Protein AF-W1EZ83-F1 (afdb_monomer)

InterPro domains:
  IPR010306 Alpha-D-ribose 1-methylphosphonate 5-phosphate C-P-lyase [PF06007] (1-124)

Nearest PDB structures (foldseek):
  7z16-assembly1_D  TM=9.988E-01  e=1.519E-22  Escherichia coli
  7z19-assembly1_H  TM=1.002E+00  e=4.429E-22  Escherichia coli

pLDDT: mean 94.57, std 5.75, range [55.62, 98.75]

Radius of gyration: 17.52 Å; Cα contacts (8 Å, |Δi|>4): 191; chains: 1; bounding box: 47×36×51 Å

Solvent-accessible surface area (backbone atoms only — not comparable to full-atom values): 7854 Å² total; per-residue (Å²): 112,70,66,61,49,48,50,29,28,75,73,70,76,41,68,76,72,61,41,40,48,48,26,34,40,69,89,68,48,78,41,73,72,48,84,46,45,42,63,54,53,72,66,57,34,52,26,84,60,75,45,79,48,76,41,75,92,77,70,46,75,53,72,48,62,48,60,34,53,44,42,71,74,64,42,93,94,52,62,83,77,60,84,83,72,96,68,45,19,75,82,48,60,48,81,87,60,65,68,41,81,43,78,73,51,98,86,71,48,66,47,40,30,49,63,54,55,67,64,36,49,54,48,39,55,64,70,73,108

Secondary structure (DSSP, 8-state):
-HHHHHHHHHHHSS----BS--EEETTTEEE---S-BGGGGGGGTT-SS-EEEEETTTTEEEEE-TT--EEE--BTTB-------SSPPTTT--SSS-EEEEE--TTS-EEEEES-HHHHHHHHHHHT-

Sequence (129 aa):
MQVKLYEDIARFGHIATTYAYPVKVNGRYVMDPSPIPKFDNPKMDMMPALQLFGAGREKRIYAVPPFTRVESLDFDDHPFTVQQWDEPCAICGSTHSYLDEVVLDDAGNRMFVCSDTDYCRQQSEAKSQ

Foldseek 3Di:
DVVQQVVCCVVPVGRPDFFQQWKDKQVHDTDRPPRGGLLCQVCLAQAQDKAWDDDPVVGDIDTHHHGIGIGGDDDPVHDDDHDADPAAAPQLRHRSADWDWAQDDPVGDIGTHHPPVVVSVVSNVVVVD

Organism: NCBI:txid1432555

Mean predicted aligned error: 3.89 Å

Structure (mmCIF, N/CA/C/O backbone):
data_AF-W1EZ83-F1
#
_entry.id   AF-W1EZ83-F1
#
loop_
_atom_site.group_PDB
_atom_site.id
_atom_site.type_symbol
_atom_site.label_atom_id
_atom_site.label_alt_id
_atom_site.label_comp_id
_atom_site.label_asym_id
_atom_site.label_entity_id
_atom_site.label_seq_id
_atom_site.pdbx_PDB_ins_code
_atom_site.Cartn_x
_atom_site.Cartn_y
_atom_site.Cartn_z
_atom_site.occupancy
_atom_site.B_iso_or_equiv
_atom_site.auth_seq_id
_atom_site.auth_comp_id
_atom_site.auth_asym_id
_atom_site.auth_atom_id
_atom_site.pdbx_PDB_model_num
ATOM 1 N N . MET A 1 1 ? -0.241 3.618 -19.740 1.00 80.38 1 MET A N 1
ATOM 2 C CA . MET A 1 1 ? 0.308 3.094 -18.473 1.00 80.38 1 MET A CA 1
ATOM 3 C C . MET A 1 1 ? 0.834 1.671 -18.630 1.00 80.38 1 MET A C 1
ATOM 5 O O . MET A 1 1 ? 1.988 1.469 -18.294 1.00 80.38 1 MET A O 1
ATOM 9 N N . GLN A 1 2 ? 0.082 0.737 -19.236 1.00 79.94 2 GLN A N 1
ATOM 10 C CA . GLN A 1 2 ? 0.561 -0.642 -19.464 1.00 79.94 2 GLN A CA 1
ATOM 11 C C . GLN A 1 2 ? 1.932 -0.730 -20.163 1.00 79.94 2 GLN A C 1
ATOM 13 O O . GLN A 1 2 ? 2.792 -1.461 -19.697 1.00 79.94 2 GLN A O 1
ATOM 18 N N . VAL A 1 3 ? 2.186 0.063 -21.213 1.00 88.88 3 VAL A N 1
ATOM 19 C CA . VAL A 1 3 ? 3.485 0.046 -21.924 1.00 88.88 3 VAL A CA 1
ATOM 20 C C . VAL A 1 3 ? 4.665 0.311 -20.981 1.00 88.88 3 VAL A C 1
ATOM 22 O O . VAL A 1 3 ? 5.606 -0.469 -20.977 1.00 88.88 3 VAL A O 1
ATOM 25 N N . LYS A 1 4 ? 4.574 1.328 -20.111 1.00 87.75 4 LYS A N 1
ATOM 26 C CA . LYS A 1 4 ? 5.638 1.659 -19.148 1.00 87.75 4 LYS A CA 1
ATOM 27 C C . LYS A 1 4 ? 5.905 0.511 -18.176 1.00 87.75 4 LYS A C 1
ATOM 29 O O . LYS A 1 4 ? 7.055 0.200 -17.894 1.00 87.75 4 LYS A O 1
ATOM 34 N N . LEU A 1 5 ? 4.847 -0.113 -17.650 1.00 85.31 5 LEU A N 1
ATOM 35 C CA . LEU A 1 5 ? 4.996 -1.250 -16.736 1.00 85.31 5 LEU A CA 1
ATOM 36 C C . LEU A 1 5 ? 5.696 -2.425 -17.435 1.00 85.31 5 LEU A C 1
ATOM 38 O O . LEU A 1 5 ? 6.546 -3.076 -16.837 1.00 85.31 5 LEU A O 1
ATOM 42 N N . TYR A 1 6 ? 5.388 -2.652 -18.713 1.00 85.69 6 TYR A N 1
ATOM 43 C CA . TYR A 1 6 ? 6.027 -3.696 -19.511 1.00 85.69 6 TYR A CA 1
ATOM 44 C C . TYR A 1 6 ? 7.483 -3.366 -19.876 1.00 85.69 6 TYR A C 1
ATOM 46 O O . TYR A 1 6 ? 8.324 -4.258 -19.908 1.00 85.69 6 TYR A O 1
ATOM 54 N N . GLU A 1 7 ? 7.810 -2.093 -20.113 1.00 89.88 7 GLU A N 1
ATOM 55 C CA . GLU A 1 7 ? 9.190 -1.638 -20.336 1.00 89.88 7 GLU A CA 1
ATOM 56 C C . GLU A 1 7 ? 10.079 -1.883 -19.109 1.00 89.88 7 GLU A C 1
ATOM 58 O O . GLU A 1 7 ? 11.217 -2.329 -19.261 1.00 89.88 7 GLU A O 1
ATOM 63 N N . ASP A 1 8 ? 9.560 -1.651 -17.897 1.00 89.25 8 ASP A N 1
ATOM 64 C CA . ASP A 1 8 ? 10.277 -1.984 -16.661 1.00 89.25 8 ASP A CA 1
ATOM 65 C C . ASP A 1 8 ? 10.555 -3.490 -16.575 1.00 89.25 8 ASP A C 1
ATOM 67 O O . ASP A 1 8 ? 11.690 -3.896 -16.323 1.00 89.25 8 ASP A O 1
ATOM 71 N N . ILE A 1 9 ? 9.537 -4.317 -16.843 1.00 88.31 9 ILE A N 1
ATOM 72 C CA . ILE A 1 9 ? 9.658 -5.780 -16.841 1.00 88.31 9 ILE A CA 1
ATOM 73 C C . ILE A 1 9 ? 10.715 -6.230 -17.853 1.00 88.31 9 ILE A C 1
ATOM 75 O O . ILE A 1 9 ? 11.613 -6.993 -17.506 1.00 88.31 9 ILE A O 1
ATOM 79 N N . ALA A 1 10 ? 10.662 -5.726 -19.087 1.00 89.19 10 ALA A N 1
ATOM 80 C CA . ALA A 1 10 ? 11.612 -6.095 -20.132 1.00 89.19 10 ALA A CA 1
ATOM 81 C C . ALA A 1 10 ? 13.058 -5.699 -19.785 1.00 89.19 10 ALA A C 1
ATOM 83 O O . ALA A 1 10 ? 14.000 -6.382 -20.185 1.00 89.19 10 ALA A O 1
ATOM 84 N N . ARG A 1 11 ? 13.246 -4.597 -19.047 1.00 91.69 11 ARG A N 1
ATOM 85 C CA . ARG A 1 11 ? 14.571 -4.072 -18.702 1.00 91.69 11 ARG A CA 1
ATOM 86 C C . ARG A 1 11 ? 15.155 -4.662 -17.418 1.00 91.69 11 ARG A C 1
ATOM 88 O O . ARG A 1 11 ? 16.365 -4.858 -17.352 1.00 91.69 11 ARG A O 1
ATOM 95 N N . PHE A 1 12 ? 14.328 -4.894 -16.401 1.00 91.31 12 PHE A N 1
ATOM 96 C CA . PHE A 1 12 ? 14.765 -5.236 -15.041 1.00 91.31 12 PHE A CA 1
ATOM 97 C C . PHE A 1 12 ? 14.217 -6.579 -14.534 1.00 91.31 12 PHE A C 1
ATOM 99 O O . PHE A 1 12 ? 14.578 -7.013 -13.440 1.00 91.31 12 PHE A O 1
ATOM 106 N N . GLY A 1 13 ? 13.335 -7.236 -15.291 1.00 86.19 13 GLY A N 1
ATOM 107 C CA . GLY A 1 13 ? 12.652 -8.470 -14.890 1.00 86.19 13 GLY A CA 1
ATOM 108 C C . GLY A 1 13 ? 11.527 -8.265 -13.869 1.00 86.19 13 GLY A C 1
ATOM 109 O O . GLY A 1 13 ? 10.926 -9.234 -13.422 1.00 86.19 13 GLY A O 1
ATOM 110 N N . HIS A 1 14 ? 11.241 -7.022 -13.476 1.00 84.81 14 HIS A N 1
ATOM 111 C CA . HIS A 1 14 ? 10.186 -6.665 -12.529 1.00 84.81 14 HIS A CA 1
ATOM 112 C C . HIS A 1 14 ? 9.711 -5.227 -12.766 1.00 84.81 14 HIS A C 1
ATOM 114 O O . HIS A 1 14 ? 10.410 -4.417 -13.372 1.00 84.81 14 HIS A O 1
ATOM 120 N N . ILE A 1 15 ? 8.521 -4.893 -12.263 1.00 86.06 15 ILE A N 1
ATOM 121 C CA . ILE A 1 15 ? 7.988 -3.528 -12.319 1.00 86.06 15 ILE A CA 1
ATOM 122 C C . ILE A 1 15 ? 8.764 -2.642 -11.334 1.00 86.06 15 ILE A C 1
ATOM 124 O O . ILE A 1 15 ? 8.792 -2.921 -10.135 1.00 86.06 15 ILE A O 1
ATOM 128 N N . ALA A 1 16 ? 9.358 -1.553 -11.829 1.00 84.56 16 ALA A N 1
ATOM 129 C CA . ALA A 1 16 ? 10.242 -0.683 -11.049 1.00 84.56 16 ALA A CA 1
ATOM 130 C C . ALA A 1 16 ? 9.490 0.389 -10.236 1.00 84.56 16 ALA A C 1
ATOM 132 O O . ALA A 1 16 ? 10.081 1.074 -9.403 1.00 84.56 16 ALA A O 1
ATOM 133 N N . THR A 1 17 ? 8.187 0.567 -10.466 1.00 86.56 17 THR A N 1
ATOM 134 C CA . THR A 1 17 ? 7.347 1.480 -9.676 1.00 86.56 17 THR A CA 1
ATOM 135 C C . THR A 1 17 ? 7.134 0.912 -8.263 1.00 86.56 17 THR A C 1
ATOM 137 O O . THR A 1 17 ? 6.451 -0.097 -8.097 1.00 86.56 17 THR A O 1
ATOM 140 N N . THR A 1 18 ? 7.703 1.548 -7.234 1.00 88.62 18 THR A N 1
ATOM 141 C CA . THR A 1 18 ? 7.668 1.059 -5.836 1.00 88.62 18 THR A CA 1
ATOM 142 C C . THR A 1 18 ? 6.687 1.810 -4.922 1.00 88.62 18 THR A C 1
ATOM 144 O O . THR A 1 18 ? 6.228 1.248 -3.924 1.00 88.62 18 THR A O 1
ATOM 147 N N . TYR A 1 19 ? 6.322 3.041 -5.280 1.00 91.56 19 TYR A N 1
ATOM 148 C CA . TYR A 1 19 ? 5.343 3.914 -4.619 1.00 91.56 19 TYR A CA 1
ATOM 149 C C . TYR A 1 19 ? 4.544 4.686 -5.681 1.00 91.56 19 TYR A C 1
ATOM 151 O O . TYR A 1 19 ? 4.919 4.654 -6.856 1.00 91.56 19 TYR A O 1
ATOM 159 N N . ALA A 1 20 ? 3.444 5.347 -5.295 1.00 93.75 20 ALA A N 1
ATOM 160 C CA . ALA A 1 20 ? 2.513 5.994 -6.236 1.00 93.75 20 ALA A CA 1
ATOM 161 C C . ALA A 1 20 ? 2.090 5.050 -7.379 1.00 93.75 20 ALA A C 1
ATOM 163 O O . ALA A 1 20 ? 2.032 5.410 -8.557 1.00 93.75 20 ALA A O 1
ATOM 164 N N . TYR A 1 21 ? 1.851 3.785 -7.025 1.00 96.38 21 TYR A N 1
ATOM 165 C CA . TYR A 1 21 ? 1.602 2.732 -7.996 1.00 96.38 21 TYR A CA 1
ATOM 166 C C . TYR A 1 21 ? 0.183 2.871 -8.568 1.00 96.38 21 TYR A C 1
ATOM 168 O O . TYR A 1 21 ? -0.773 2.841 -7.794 1.00 96.38 21 TYR A O 1
ATOM 176 N N . PRO A 1 22 ? 0.003 2.998 -9.895 1.00 96.69 22 PRO A N 1
ATOM 177 C CA . PRO A 1 22 ? -1.283 3.356 -10.484 1.00 96.69 22 PRO A CA 1
ATOM 178 C C . PRO A 1 22 ? -2.367 2.309 -10.205 1.00 96.69 22 PRO A C 1
ATOM 180 O O . PRO A 1 22 ? -2.145 1.105 -10.359 1.00 96.69 22 PRO A O 1
ATOM 183 N N . VAL A 1 23 ? -3.567 2.788 -9.872 1.00 97.88 23 VAL A N 1
ATOM 184 C CA . VAL A 1 23 ? -4.748 1.957 -9.598 1.00 97.88 23 VAL A CA 1
ATOM 185 C C . VAL A 1 23 ? -5.894 2.282 -10.552 1.00 97.88 23 VAL A C 1
ATOM 187 O O . VAL A 1 23 ? -6.043 3.416 -11.001 1.00 97.88 23 VAL A O 1
ATOM 190 N N . LYS A 1 24 ? -6.734 1.298 -10.859 1.00 98.38 24 LYS A N 1
ATOM 191 C CA . LYS A 1 24 ? -7.997 1.443 -11.582 1.00 98.38 24 LYS A CA 1
ATOM 192 C C . LYS A 1 24 ? -9.134 1.490 -10.564 1.00 98.38 24 LYS A C 1
ATOM 194 O O . LYS A 1 24 ? -9.373 0.525 -9.843 1.00 98.38 24 LYS A O 1
ATOM 199 N N . VAL A 1 25 ? -9.842 2.613 -10.521 1.00 98.44 25 VAL A N 1
ATOM 200 C CA . VAL A 1 25 ? -10.936 2.873 -9.579 1.00 98.44 25 VAL A CA 1
ATOM 201 C C . VAL A 1 25 ? -12.277 2.679 -10.270 1.00 98.44 25 VAL A C 1
ATOM 203 O O . VAL A 1 25 ? -12.510 3.205 -11.367 1.00 98.44 25 VAL A O 1
ATOM 206 N N . ASN A 1 26 ? -13.162 1.927 -9.615 1.00 98.31 26 ASN A N 1
ATOM 207 C CA . ASN A 1 26 ? -14.522 1.631 -10.065 1.00 98.31 26 ASN A CA 1
ATOM 208 C C . ASN A 1 26 ? -14.582 1.124 -11.521 1.00 98.31 26 ASN A C 1
ATOM 210 O O . ASN A 1 26 ? -15.426 1.544 -12.311 1.00 98.31 26 ASN A O 1
ATOM 214 N N . GLY A 1 27 ? -13.601 0.304 -11.917 1.00 97.25 27 GLY A N 1
ATOM 215 C CA . GLY A 1 27 ? -13.513 -0.262 -13.266 1.00 97.25 27 GLY A CA 1
ATOM 216 C C . GLY A 1 27 ? -13.293 0.753 -14.396 1.00 97.25 27 GLY A C 1
ATOM 217 O O . GLY A 1 27 ? -13.409 0.376 -15.560 1.00 97.25 27 GLY A O 1
ATOM 218 N N . ARG A 1 28 ? -12.985 2.027 -14.095 1.00 96.88 28 ARG A N 1
ATOM 219 C CA . ARG A 1 28 ? -12.958 3.096 -15.107 1.00 96.88 28 ARG A CA 1
ATOM 220 C C . ARG A 1 28 ? -11.706 3.964 -15.046 1.00 96.88 28 ARG A C 1
ATOM 222 O O . ARG A 1 28 ? -10.919 3.958 -15.989 1.00 96.88 28 ARG A O 1
ATOM 229 N N . TYR A 1 29 ? -11.557 4.800 -14.022 1.00 97.75 29 TYR A N 1
ATOM 230 C CA . TYR A 1 29 ? -10.482 5.796 -13.996 1.00 97.75 29 TYR A CA 1
ATOM 231 C C . TYR A 1 29 ? -9.178 5.163 -13.524 1.00 97.75 29 TYR A C 1
ATOM 233 O O . TYR A 1 29 ? -9.165 4.490 -12.500 1.00 97.75 29 TYR A O 1
ATOM 241 N N . VAL A 1 30 ? -8.082 5.425 -14.238 1.00 97.25 30 VAL A N 1
ATOM 242 C CA . VAL A 1 30 ? -6.741 5.220 -13.680 1.00 97.25 30 VAL A CA 1
ATOM 243 C C . VAL A 1 30 ? -6.424 6.416 -12.786 1.00 97.25 30 VAL A C 1
ATOM 245 O O . VAL A 1 30 ? -6.608 7.561 -13.202 1.00 97.25 30 VAL A O 1
ATOM 248 N N . MET A 1 31 ? -5.983 6.141 -11.566 1.00 97.94 31 MET A N 1
ATOM 249 C CA . MET A 1 31 ? -5.748 7.109 -10.504 1.00 97.94 31 MET A CA 1
ATOM 250 C C . MET A 1 31 ? -4.343 6.917 -9.924 1.00 97.94 31 MET A C 1
ATOM 25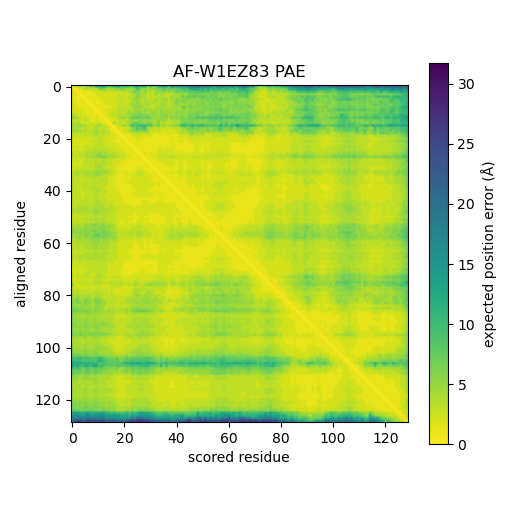2 O O . MET A 1 31 ? -3.854 5.793 -9.808 1.00 97.94 31 MET A O 1
ATOM 256 N N . ASP A 1 32 ? -3.714 8.029 -9.558 1.00 97.38 32 ASP A N 1
ATOM 257 C CA . ASP A 1 32 ? -2.522 8.061 -8.712 1.00 97.38 32 ASP A CA 1
ATOM 258 C C . ASP A 1 32 ? -2.982 7.989 -7.241 1.00 97.38 32 ASP A C 1
ATOM 260 O O . ASP A 1 32 ? -3.764 8.850 -6.829 1.00 97.38 32 ASP A O 1
ATOM 264 N N . PRO A 1 33 ? -2.586 6.972 -6.453 1.00 97.19 33 PRO A N 1
ATOM 265 C CA . PRO A 1 33 ? -3.036 6.816 -5.070 1.00 97.19 33 PRO A CA 1
ATOM 266 C C . PRO A 1 33 ? -2.239 7.676 -4.074 1.00 97.19 33 PRO A C 1
ATOM 268 O O . PRO A 1 33 ? -2.238 7.376 -2.881 1.00 97.19 33 PRO A O 1
ATOM 271 N N . SER A 1 34 ? -1.576 8.744 -4.536 1.00 95.81 34 SER A N 1
ATOM 272 C CA . SER A 1 34 ? -0.568 9.523 -3.808 1.00 95.81 34 SER A CA 1
ATOM 273 C C . SER A 1 34 ? 0.733 8.734 -3.560 1.00 95.81 34 SER A C 1
ATOM 275 O O . SER A 1 34 ? 0.808 7.553 -3.902 1.00 95.81 34 SER A O 1
ATOM 277 N N . PRO A 1 35 ? 1.786 9.347 -2.980 1.00 96.75 35 PRO A N 1
ATOM 278 C CA . PRO A 1 35 ? 3.085 8.705 -2.749 1.00 96.75 35 PRO A CA 1
ATOM 279 C C . PRO A 1 35 ? 3.100 7.581 -1.698 1.00 96.75 35 PRO A C 1
ATOM 281 O O . PRO A 1 35 ? 4.132 7.361 -1.067 1.00 96.75 35 PRO A O 1
ATOM 284 N N . ILE A 1 36 ? 1.991 6.868 -1.494 1.00 96.75 36 ILE A N 1
ATOM 285 C CA . ILE A 1 36 ? 1.971 5.672 -0.655 1.00 96.75 36 ILE A CA 1
ATOM 286 C C . ILE A 1 36 ? 2.819 4.564 -1.299 1.00 96.75 36 ILE A C 1
ATOM 288 O O . ILE A 1 36 ? 2.881 4.464 -2.536 1.00 96.75 36 ILE A O 1
ATOM 292 N N . PRO A 1 37 ? 3.488 3.718 -0.497 1.00 96.25 37 PRO A N 1
ATOM 293 C CA . PRO A 1 37 ? 4.144 2.533 -1.022 1.00 96.25 37 PRO A CA 1
ATOM 294 C C . PRO A 1 37 ? 3.107 1.593 -1.637 1.00 96.25 37 PRO A C 1
ATOM 296 O O . PRO A 1 37 ? 1.977 1.498 -1.161 1.00 96.25 37 PRO A O 1
ATOM 299 N N . LYS A 1 38 ? 3.503 0.816 -2.651 1.00 95.12 38 LYS A N 1
ATOM 300 C CA . LYS A 1 38 ? 2.609 -0.195 -3.245 1.00 95.12 38 LYS A CA 1
ATOM 301 C C . LYS A 1 38 ? 2.083 -1.204 -2.203 1.00 95.12 38 LYS A C 1
ATOM 303 O O . LYS A 1 38 ? 0.998 -1.744 -2.374 1.00 95.12 38 LYS A O 1
ATOM 308 N N . PHE A 1 39 ? 2.801 -1.406 -1.095 1.00 96.44 39 PHE A N 1
ATOM 309 C CA . PHE A 1 39 ? 2.330 -2.144 0.082 1.00 96.44 39 PHE A CA 1
ATOM 310 C C . PHE A 1 39 ? 0.943 -1.706 0.583 1.00 96.44 39 PHE A C 1
ATOM 312 O O . PHE A 1 39 ? 0.169 -2.545 1.038 1.00 96.44 39 PHE A O 1
ATOM 319 N N . ASP A 1 40 ? 0.609 -0.419 0.478 1.00 97.62 40 ASP A N 1
ATOM 320 C CA . ASP A 1 40 ? -0.649 0.132 0.982 1.00 97.62 40 ASP A CA 1
ATOM 321 C C . ASP A 1 40 ? -1.797 0.085 -0.035 1.00 97.62 40 ASP A C 1
ATOM 323 O O . ASP A 1 40 ? -2.957 0.152 0.371 1.00 97.62 40 ASP A O 1
ATOM 327 N N . ASN A 1 41 ? -1.522 -0.102 -1.333 1.00 97.81 41 ASN A N 1
ATOM 328 C CA . ASN A 1 41 ? -2.563 -0.152 -2.370 1.00 97.81 41 ASN A CA 1
ATOM 329 C C . ASN A 1 41 ? -3.697 -1.153 -2.063 1.00 97.81 41 ASN A C 1
ATOM 331 O O . ASN A 1 41 ? -4.860 -0.774 -2.219 1.00 97.81 41 ASN A O 1
ATOM 335 N N . PRO A 1 42 ? -3.429 -2.397 -1.603 1.00 97.69 42 PRO A N 1
ATOM 336 C CA . PRO A 1 42 ? -4.493 -3.355 -1.299 1.00 97.69 42 PRO A CA 1
ATOM 337 C C . PRO A 1 42 ? -5.464 -2.876 -0.215 1.00 97.69 42 PRO A C 1
ATOM 339 O O . PRO A 1 42 ? -6.615 -3.297 -0.203 1.00 97.69 42 PRO A O 1
ATOM 342 N N . LYS A 1 43 ? -5.034 -1.971 0.676 1.00 97.75 43 LYS A N 1
ATOM 343 C CA . LYS A 1 43 ? -5.886 -1.426 1.743 1.00 97.75 43 LYS A CA 1
ATOM 344 C C . LYS A 1 43 ? -6.997 -0.529 1.189 1.00 97.75 43 LYS A C 1
ATOM 346 O O . LYS A 1 43 ? -7.988 -0.312 1.877 1.00 97.75 43 LYS A O 1
ATOM 351 N N . MET A 1 44 ? -6.833 0.004 -0.025 1.00 98.44 44 MET A N 1
ATOM 352 C CA . MET A 1 44 ? -7.791 0.917 -0.657 1.00 98.44 44 MET A CA 1
ATOM 353 C C . MET A 1 44 ? -9.026 0.203 -1.219 1.00 98.44 44 MET A C 1
ATOM 355 O O . MET A 1 44 ? -10.073 0.845 -1.342 1.00 98.44 44 MET A O 1
ATOM 359 N N . ASP A 1 45 ? -8.916 -1.082 -1.576 1.00 98.62 45 ASP A N 1
ATOM 360 C CA . ASP A 1 45 ? -10.011 -1.847 -2.180 1.00 98.62 45 ASP A CA 1
ATOM 361 C C . ASP A 1 45 ? -11.116 -2.117 -1.160 1.00 98.62 45 ASP A C 1
ATOM 363 O O . ASP A 1 45 ? -10.863 -2.608 -0.061 1.00 98.62 45 ASP A O 1
ATOM 367 N N . MET A 1 46 ? -12.357 -1.793 -1.526 1.00 98.44 46 MET A N 1
ATOM 368 C CA . MET A 1 46 ? -13.544 -2.042 -0.702 1.00 98.44 46 MET A CA 1
ATOM 369 C C . MET A 1 46 ? -13.456 -1.477 0.733 1.00 98.44 46 MET A C 1
ATOM 371 O O . MET A 1 46 ? -14.142 -1.953 1.639 1.00 98.44 46 MET A O 1
ATOM 375 N N . MET A 1 47 ? -12.647 -0.433 0.940 1.00 98.12 47 MET A N 1
ATOM 376 C CA . MET A 1 47 ? -12.441 0.187 2.249 1.00 98.12 47 MET A CA 1
ATOM 377 C C . MET A 1 47 ? -13.745 0.831 2.772 1.00 98.12 47 MET A C 1
ATOM 379 O O . MET A 1 47 ? -14.406 1.544 2.015 1.00 98.12 47 MET A O 1
ATOM 383 N N . PRO A 1 48 ? -14.116 0.664 4.059 1.00 98.50 48 PRO A N 1
ATOM 384 C CA . PRO A 1 48 ? -15.308 1.305 4.633 1.00 98.50 48 PRO A CA 1
ATOM 385 C C . PRO A 1 48 ? -15.200 2.829 4.802 1.00 98.50 48 PRO A C 1
ATOM 387 O O . PRO A 1 48 ? -16.214 3.521 4.877 1.00 98.50 48 PRO A O 1
ATOM 390 N N . ALA A 1 49 ? -13.981 3.360 4.914 1.00 98.44 49 ALA A N 1
ATOM 391 C CA . ALA A 1 49 ? -13.738 4.788 5.075 1.00 98.44 49 ALA A CA 1
ATOM 392 C C . ALA A 1 49 ? -13.735 5.523 3.723 1.00 98.44 49 ALA A C 1
ATOM 394 O O . ALA A 1 49 ? -13.368 4.969 2.687 1.00 98.44 49 ALA A O 1
ATOM 395 N N . LEU A 1 50 ? -14.121 6.802 3.746 1.00 98.56 50 LEU A N 1
ATOM 396 C CA . LEU A 1 50 ? -14.001 7.704 2.601 1.00 98.56 50 LEU A CA 1
ATOM 397 C C . LEU A 1 50 ? -12.542 8.145 2.433 1.00 98.56 50 LEU A C 1
ATOM 399 O O . LEU A 1 50 ? -11.949 8.667 3.375 1.00 98.56 50 LEU A O 1
ATOM 403 N N . GLN A 1 51 ? -11.998 8.014 1.222 1.00 98.69 51 GLN A N 1
ATOM 404 C CA . GLN A 1 51 ? -10.645 8.468 0.895 1.00 98.69 51 GLN A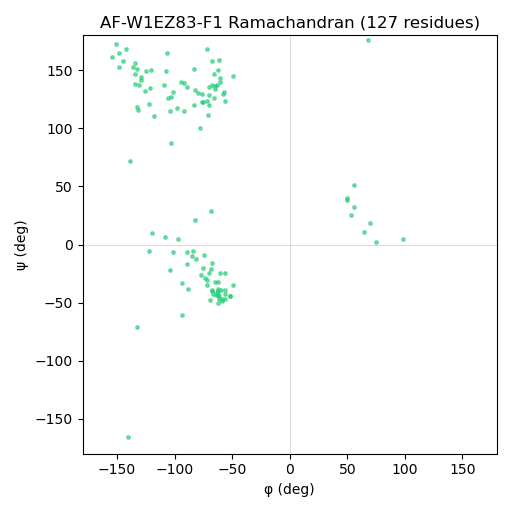 CA 1
ATOM 405 C C . GLN A 1 51 ? -10.715 9.742 0.044 1.00 98.69 51 GLN A C 1
ATOM 407 O O . GLN A 1 51 ? -11.380 9.771 -0.996 1.00 98.69 51 GLN A O 1
ATOM 412 N N . LEU A 1 52 ? -10.023 10.799 0.477 1.00 98.56 52 LEU A N 1
ATOM 413 C CA . LEU A 1 52 ? -9.960 12.095 -0.202 1.00 98.56 52 LEU A CA 1
ATOM 414 C C . LEU A 1 52 ? -8.510 12.433 -0.544 1.00 98.56 52 LEU A C 1
ATOM 416 O O . LEU A 1 52 ? -7.630 12.332 0.306 1.00 98.56 52 LEU A O 1
ATOM 420 N N . PHE A 1 53 ? -8.280 12.902 -1.765 1.00 98.38 53 PHE A N 1
ATOM 421 C CA . PHE A 1 53 ? -6.957 13.245 -2.267 1.00 98.38 53 PHE A CA 1
ATOM 422 C C . PHE A 1 53 ? -6.942 14.682 -2.783 1.00 98.38 53 PHE A C 1
ATOM 424 O O . PHE A 1 53 ? -7.813 15.093 -3.555 1.00 98.38 53 PHE A O 1
ATOM 431 N N . GLY A 1 54 ? -5.932 15.451 -2.374 1.00 97.88 54 GLY A N 1
ATOM 432 C CA . GLY A 1 54 ? -5.784 16.857 -2.737 1.00 97.88 54 GLY A CA 1
ATOM 433 C C . GLY A 1 54 ? -4.370 17.181 -3.199 1.00 97.88 54 GLY A C 1
ATOM 434 O O . GLY A 1 54 ? -3.422 17.105 -2.424 1.00 97.88 54 GLY A O 1
ATOM 435 N N . ALA A 1 55 ? -4.230 17.619 -4.449 1.00 96.75 55 ALA A N 1
ATOM 436 C CA . ALA A 1 55 ? -2.982 18.149 -4.987 1.00 96.75 55 ALA A CA 1
ATOM 437 C C . ALA A 1 55 ? -3.072 19.680 -5.046 1.00 96.75 55 ALA A C 1
ATOM 439 O O . ALA A 1 55 ? -3.483 20.255 -6.056 1.00 96.75 55 ALA A O 1
ATOM 440 N N . GLY A 1 56 ? -2.709 20.349 -3.946 1.00 97.25 56 GLY A N 1
ATOM 441 C CA . GLY A 1 56 ? -2.901 21.797 -3.780 1.00 97.25 56 GLY A CA 1
ATOM 442 C C . GLY A 1 56 ? -2.194 22.643 -4.845 1.00 97.25 56 GLY A C 1
ATOM 443 O O . GLY A 1 56 ? -2.817 23.509 -5.463 1.00 97.25 56 GLY A O 1
ATOM 444 N N . ARG A 1 57 ? -0.914 22.352 -5.122 1.00 97.00 57 ARG A N 1
ATOM 445 C CA . ARG A 1 57 ? -0.126 23.049 -6.157 1.00 97.00 57 ARG A CA 1
ATOM 446 C C . ARG A 1 57 ? -0.705 22.839 -7.560 1.00 97.00 57 ARG A C 1
ATOM 448 O O . ARG A 1 57 ? -0.814 23.796 -8.317 1.00 97.00 57 ARG A O 1
ATOM 455 N N . GLU A 1 58 ? -1.145 21.618 -7.860 1.00 96.88 58 GLU A N 1
ATOM 456 C CA . GLU A 1 58 ? -1.711 21.240 -9.165 1.00 96.88 58 GLU A CA 1
ATOM 457 C C . GLU A 1 58 ? -3.203 21.575 -9.307 1.00 96.88 58 GLU A C 1
ATOM 459 O O . GLU A 1 58 ? -3.777 21.426 -10.386 1.00 96.88 58 GLU A O 1
ATOM 464 N N . LYS A 1 59 ? -3.849 22.054 -8.234 1.00 96.56 59 LYS A N 1
ATOM 465 C CA . LYS A 1 59 ? -5.274 22.411 -8.182 1.00 96.56 59 LYS A CA 1
ATOM 466 C C . LYS A 1 59 ? -6.179 21.249 -8.601 1.00 96.56 59 LYS A C 1
ATOM 468 O O . LYS A 1 59 ? -7.020 21.401 -9.489 1.00 96.56 59 LYS A O 1
ATOM 473 N N . ARG A 1 60 ? -5.990 20.070 -8.001 1.00 97.75 60 ARG A N 1
ATOM 474 C CA . ARG A 1 60 ? -6.832 18.884 -8.245 1.00 97.75 60 ARG A CA 1
ATOM 475 C C . ARG A 1 60 ? -7.324 18.286 -6.935 1.00 97.75 60 ARG A C 1
ATOM 477 O O . ARG A 1 60 ? -6.577 18.235 -5.962 1.00 97.75 60 ARG A O 1
ATOM 484 N N . ILE A 1 61 ? -8.570 17.829 -6.947 1.00 98.19 61 ILE A N 1
ATOM 485 C CA . ILE A 1 61 ? -9.202 17.066 -5.869 1.00 98.19 61 ILE A CA 1
ATOM 486 C C . ILE A 1 61 ? -9.847 15.839 -6.509 1.00 98.19 61 ILE A C 1
ATOM 488 O O . ILE A 1 61 ? -10.454 15.951 -7.575 1.00 98.19 61 ILE A O 1
ATOM 492 N N . TYR A 1 62 ? -9.696 14.684 -5.875 1.00 98.50 62 TYR A N 1
ATOM 493 C CA . TYR A 1 62 ? -10.333 13.430 -6.271 1.00 98.50 62 TYR A CA 1
ATOM 494 C C . TYR A 1 62 ? -10.618 12.578 -5.030 1.00 98.50 62 TYR A C 1
ATOM 496 O O . TYR A 1 62 ? -10.135 12.874 -3.937 1.00 98.50 62 TYR A O 1
ATOM 504 N N . ALA A 1 63 ? -11.467 11.563 -5.176 1.00 98.50 63 ALA A N 1
ATOM 505 C CA . ALA A 1 63 ? -11.946 10.765 -4.056 1.00 98.50 63 ALA A CA 1
ATOM 506 C C . ALA A 1 63 ? -12.211 9.316 -4.467 1.00 98.50 63 ALA A C 1
ATOM 508 O O . ALA A 1 63 ? -12.572 9.046 -5.615 1.00 98.50 63 ALA A O 1
ATOM 509 N N . VAL A 1 64 ? -12.100 8.417 -3.492 1.00 98.62 64 VAL A N 1
ATOM 510 C CA . VAL A 1 64 ? -12.576 7.035 -3.578 1.00 98.62 64 VAL A CA 1
ATOM 511 C C . VAL A 1 64 ? -13.656 6.863 -2.505 1.00 98.62 64 VAL A C 1
ATOM 513 O O . VAL A 1 64 ? -13.342 6.928 -1.312 1.00 98.62 64 VAL A O 1
ATOM 516 N N . PRO A 1 65 ? -14.937 6.710 -2.894 1.00 98.75 65 PRO A N 1
ATOM 517 C CA . PRO A 1 65 ? -16.016 6.455 -1.945 1.00 98.75 65 PRO A CA 1
ATOM 518 C C . PRO A 1 65 ? -15.821 5.139 -1.173 1.00 98.75 65 PRO A C 1
ATOM 520 O O . PRO A 1 65 ? -15.153 4.233 -1.682 1.00 98.75 65 PRO A O 1
ATOM 523 N N . PRO A 1 66 ? -16.463 4.985 0.000 1.00 98.69 66 PRO A N 1
ATOM 524 C CA . PRO A 1 66 ? -16.528 3.705 0.695 1.00 98.69 66 PRO A CA 1
ATOM 525 C C . PRO A 1 66 ? -16.962 2.557 -0.217 1.00 98.69 66 PRO A C 1
ATOM 527 O O . PRO A 1 66 ? -17.812 2.745 -1.089 1.00 98.69 66 PRO A O 1
ATOM 530 N N . PHE A 1 67 ? -16.405 1.369 0.011 1.00 98.50 67 PHE A N 1
ATOM 531 C CA . PHE A 1 67 ? -16.745 0.136 -0.707 1.00 98.50 67 PHE A CA 1
ATOM 532 C C . PHE A 1 67 ? -16.604 0.240 -2.236 1.00 98.50 67 PHE A C 1
ATOM 534 O O . PHE A 1 67 ? -17.348 -0.388 -2.988 1.00 98.50 67 PHE A O 1
ATOM 541 N N . THR A 1 68 ? -15.648 1.043 -2.704 1.00 98.62 68 THR A N 1
ATOM 542 C CA . THR A 1 68 ? -15.322 1.157 -4.128 1.00 98.62 68 THR A CA 1
ATOM 543 C C . THR A 1 68 ? -14.219 0.174 -4.497 1.00 98.62 68 THR A C 1
ATOM 545 O O . THR A 1 68 ? -13.238 0.031 -3.768 1.00 98.62 68 THR A O 1
ATOM 548 N N . ARG A 1 69 ? -14.353 -0.463 -5.666 1.00 98.56 69 ARG A N 1
ATOM 549 C CA . ARG A 1 69 ? -13.303 -1.316 -6.233 1.00 98.56 69 ARG A CA 1
ATOM 550 C C . ARG A 1 69 ? -12.064 -0.499 -6.594 1.00 98.56 69 ARG A C 1
ATOM 552 O O . ARG A 1 69 ? -12.176 0.462 -7.363 1.00 98.56 69 ARG A O 1
ATOM 559 N N . VAL A 1 70 ? -10.904 -0.907 -6.088 1.00 98.50 70 VAL A N 1
ATOM 560 C CA . VAL A 1 70 ? -9.594 -0.315 -6.392 1.00 98.50 70 VAL A CA 1
ATOM 561 C C . VAL A 1 70 ? -8.609 -1.430 -6.722 1.00 98.50 70 VAL A C 1
ATOM 563 O O . VAL A 1 70 ? -8.283 -2.255 -5.880 1.00 98.50 70 VAL A O 1
ATOM 566 N N . GLU A 1 71 ? -8.126 -1.452 -7.960 1.00 97.94 71 GLU A N 1
ATOM 567 C CA . GLU A 1 71 ? -7.270 -2.530 -8.469 1.00 97.94 71 GLU A CA 1
ATOM 568 C C . GLU A 1 71 ? -5.942 -1.951 -8.962 1.00 97.94 71 GLU A C 1
ATOM 570 O O . GLU A 1 71 ? -5.937 -1.111 -9.863 1.00 97.94 71 GLU A O 1
ATOM 575 N N . SER A 1 72 ? -4.809 -2.375 -8.400 1.00 97.31 72 SER A N 1
ATOM 576 C CA . SER A 1 72 ? -3.487 -2.019 -8.938 1.00 97.31 72 SER A CA 1
ATOM 577 C C . SER A 1 72 ? -3.331 -2.538 -10.369 1.00 97.31 72 SER A C 1
ATOM 579 O O . SER A 1 72 ? -3.753 -3.647 -10.673 1.00 97.31 72 SER A O 1
ATOM 581 N N . LEU A 1 73 ? -2.728 -1.743 -11.256 1.00 94.62 73 LEU A N 1
ATOM 582 C CA . LEU A 1 73 ? -2.450 -2.185 -12.628 1.00 94.62 73 LEU A CA 1
ATOM 583 C C . LEU A 1 73 ? -1.347 -3.248 -12.642 1.00 94.62 73 LEU A C 1
ATOM 585 O O . LEU A 1 73 ? -0.216 -2.952 -12.279 1.00 94.62 73 LEU A O 1
ATOM 589 N N . ASP A 1 74 ? -1.624 -4.441 -13.134 1.00 93.88 74 ASP A N 1
ATOM 590 C CA . ASP A 1 74 ? -0.633 -5.501 -13.317 1.00 93.88 74 ASP A CA 1
ATOM 591 C C . ASP A 1 74 ? -0.872 -6.265 -14.632 1.00 93.88 74 ASP A C 1
ATOM 593 O O . ASP A 1 74 ? -1.551 -5.769 -15.545 1.00 93.88 74 ASP A O 1
ATOM 597 N N . PHE A 1 75 ? -0.227 -7.425 -14.763 1.00 92.50 75 PHE A N 1
ATOM 598 C CA . PHE A 1 75 ? -0.419 -8.374 -15.856 1.00 92.50 75 PHE A CA 1
ATOM 599 C C . PHE A 1 75 ? -0.588 -9.777 -15.278 1.00 92.50 75 PHE A C 1
ATOM 601 O O . PHE A 1 75 ? 0.028 -10.089 -14.262 1.00 92.50 75 PHE A O 1
ATOM 608 N N . ASP A 1 76 ? -1.321 -10.647 -15.971 1.00 91.75 76 ASP A N 1
ATOM 609 C CA . ASP A 1 76 ? -1.536 -12.032 -15.528 1.00 91.75 76 ASP A CA 1
ATOM 610 C C . ASP A 1 76 ? -0.208 -12.788 -15.310 1.00 91.75 76 ASP A C 1
ATOM 612 O O . ASP A 1 76 ? -0.047 -13.496 -14.318 1.00 91.75 76 ASP A O 1
ATOM 616 N N . ASP A 1 77 ? 0.780 -12.571 -16.188 1.00 92.75 77 ASP A N 1
ATOM 617 C CA . ASP A 1 77 ? 2.116 -13.179 -16.080 1.00 92.75 77 ASP A CA 1
ATOM 618 C C . ASP A 1 77 ? 3.053 -12.448 -15.096 1.00 92.75 77 ASP A C 1
ATOM 620 O O . ASP A 1 77 ? 4.124 -12.953 -14.769 1.00 92.75 77 ASP A O 1
ATOM 624 N N . HIS A 1 78 ? 2.691 -11.239 -14.653 1.00 90.19 78 HIS A N 1
ATOM 625 C CA . HIS A 1 78 ? 3.475 -10.411 -13.727 1.00 90.19 78 HIS A CA 1
ATOM 626 C C . HIS A 1 78 ? 2.535 -9.762 -12.700 1.00 90.19 78 HIS A C 1
ATOM 628 O O . HIS A 1 78 ? 2.269 -8.555 -12.788 1.00 90.19 78 HIS A O 1
ATOM 634 N N . PRO A 1 79 ? 2.003 -10.560 -11.755 1.00 93.25 79 PRO A N 1
ATOM 635 C CA . PRO A 1 79 ? 0.999 -10.093 -10.814 1.00 93.25 79 PRO A CA 1
ATOM 636 C C . PRO A 1 79 ? 1.575 -9.061 -9.846 1.00 93.25 79 PRO A C 1
ATOM 638 O O . PRO A 1 79 ? 2.784 -8.998 -9.590 1.00 93.25 79 PRO A O 1
ATOM 641 N N . PHE A 1 80 ? 0.687 -8.260 -9.268 1.00 92.19 80 PHE A N 1
ATOM 642 C CA . PHE A 1 80 ? 1.051 -7.270 -8.268 1.00 92.19 80 PHE A CA 1
ATOM 643 C C . PHE A 1 80 ? 1.771 -7.886 -7.053 1.00 92.19 80 PHE A C 1
ATOM 645 O O . PHE A 1 80 ? 1.302 -8.844 -6.440 1.00 92.19 80 PHE A O 1
ATOM 652 N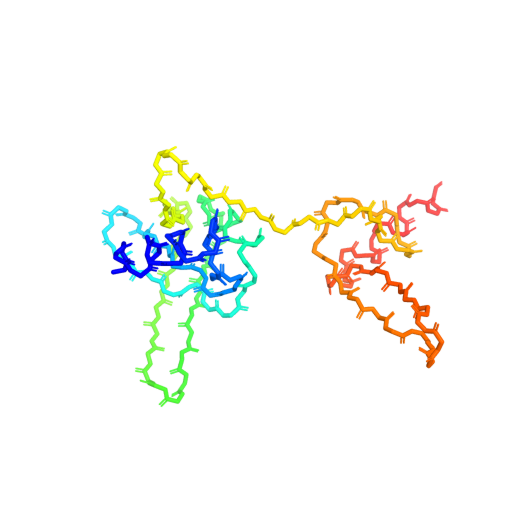 N . THR A 1 81 ? 2.897 -7.287 -6.656 1.00 91.81 81 THR A N 1
ATOM 653 C CA . THR A 1 81 ? 3.682 -7.686 -5.476 1.00 91.81 81 THR A CA 1
ATOM 654 C C . THR A 1 81 ? 3.876 -6.511 -4.530 1.00 91.81 81 THR A C 1
ATOM 656 O O . THR A 1 81 ? 4.006 -5.370 -4.974 1.00 91.81 81 THR A O 1
ATOM 659 N N . VAL A 1 82 ? 3.969 -6.781 -3.230 1.00 92.75 82 VAL A N 1
ATOM 660 C CA . VAL A 1 82 ? 4.236 -5.777 -2.186 1.00 92.75 82 VAL A CA 1
ATOM 661 C C . VAL A 1 82 ? 5.663 -5.898 -1.651 1.00 92.75 82 VAL A C 1
ATOM 663 O O . VAL A 1 82 ? 6.346 -6.886 -1.912 1.00 92.75 82 VAL A O 1
ATOM 666 N N . GLN A 1 83 ? 6.128 -4.876 -0.935 1.00 89.50 83 GLN A N 1
ATOM 667 C CA . GLN A 1 83 ? 7.411 -4.908 -0.236 1.00 89.50 83 GLN A CA 1
ATOM 668 C C . GLN A 1 83 ? 7.447 -6.028 0.812 1.00 89.50 83 GLN A C 1
ATOM 670 O O . GLN A 1 83 ? 6.446 -6.304 1.475 1.00 89.50 83 GLN A O 1
ATOM 675 N N . GLN A 1 84 ? 8.616 -6.648 0.949 1.00 91.31 84 GLN A N 1
ATOM 676 C CA . GLN A 1 84 ? 8.919 -7.681 1.932 1.00 91.31 84 GLN A CA 1
ATOM 677 C C . GLN A 1 84 ? 10.290 -7.392 2.544 1.00 91.31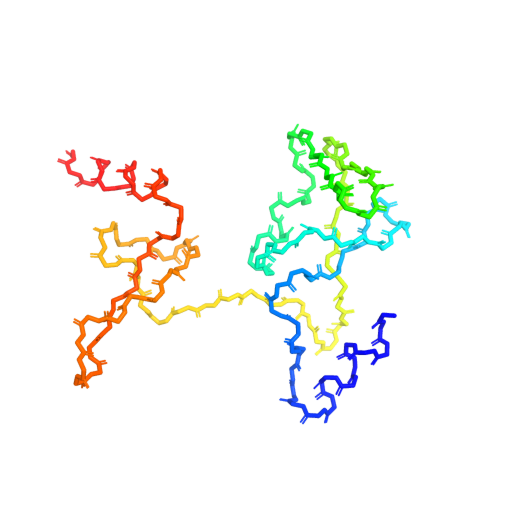 84 GLN A C 1
ATOM 679 O O . GLN A 1 84 ? 11.145 -6.785 1.896 1.00 91.31 84 GLN A O 1
ATOM 684 N N . TRP A 1 85 ? 10.480 -7.843 3.779 1.00 94.06 85 TRP A N 1
ATOM 685 C CA . TRP A 1 85 ? 11.733 -7.759 4.520 1.00 94.06 85 TRP A CA 1
ATOM 686 C C . TRP A 1 85 ? 12.003 -9.113 5.166 1.00 94.06 85 TRP A C 1
ATOM 688 O O . TRP A 1 85 ? 11.058 -9.798 5.563 1.00 94.06 85 TRP A O 1
ATOM 698 N N . ASP A 1 86 ? 13.279 -9.474 5.284 1.00 94.56 86 ASP A N 1
ATOM 699 C CA . ASP A 1 86 ? 13.695 -10.683 6.002 1.00 94.56 86 ASP A CA 1
ATOM 700 C C . ASP A 1 86 ? 13.535 -10.517 7.525 1.00 94.56 86 ASP A C 1
ATOM 702 O O . ASP A 1 86 ? 13.251 -11.477 8.240 1.00 94.56 86 ASP A O 1
ATOM 706 N N . GLU A 1 87 ? 13.674 -9.282 8.015 1.00 95.88 87 GLU A N 1
ATOM 707 C CA . GLU A 1 87 ? 13.638 -8.943 9.437 1.00 95.88 87 GLU A CA 1
ATOM 708 C C . GLU A 1 87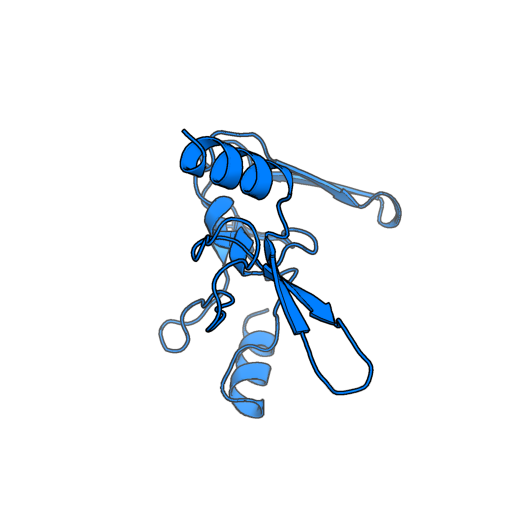 ? 12.234 -8.503 9.894 1.00 95.88 87 GLU A C 1
ATOM 710 O O . GLU A 1 87 ? 11.561 -7.738 9.194 1.00 95.88 87 GLU A O 1
ATOM 715 N N . PRO A 1 88 ? 11.778 -8.911 11.094 1.00 97.50 88 PRO A N 1
ATOM 716 C CA . PRO A 1 88 ? 10.631 -8.289 11.744 1.00 97.50 88 PRO A CA 1
ATOM 717 C C . PRO A 1 88 ? 10.985 -6.886 12.265 1.00 97.50 88 PRO A C 1
ATOM 719 O O . PRO A 1 88 ? 12.149 -6.514 12.399 1.00 97.50 88 PRO A O 1
ATOM 722 N N . CYS A 1 89 ? 9.971 -6.116 12.668 1.00 97.75 89 CYS A N 1
ATOM 723 C CA . CYS A 1 89 ? 10.191 -4.879 13.418 1.00 97.75 89 CYS A CA 1
ATOM 724 C C . CYS A 1 89 ? 11.003 -5.149 14.699 1.00 97.75 89 CYS A C 1
ATOM 726 O O . CYS A 1 89 ? 10.556 -5.896 15.569 1.00 97.75 89 CYS A O 1
ATOM 728 N N . ALA A 1 90 ? 12.138 -4.475 14.866 1.00 97.31 90 ALA A N 1
ATOM 729 C CA . ALA A 1 90 ? 13.039 -4.647 16.004 1.00 97.31 90 ALA A CA 1
ATOM 730 C C . ALA A 1 90 ? 12.455 -4.178 17.353 1.00 97.31 90 ALA A C 1
ATOM 732 O O . ALA A 1 90 ? 12.980 -4.536 18.403 1.00 97.31 90 ALA A O 1
ATOM 733 N N . ILE A 1 91 ? 11.373 -3.387 17.341 1.00 96.94 91 ILE A N 1
ATOM 734 C CA . ILE A 1 91 ? 10.714 -2.877 18.556 1.00 96.94 91 ILE A CA 1
ATOM 735 C C . ILE A 1 91 ? 9.574 -3.806 18.983 1.00 96.94 91 ILE A C 1
ATOM 737 O O . ILE A 1 91 ? 9.584 -4.349 20.083 1.00 96.94 91 ILE A O 1
ATOM 741 N N . CYS A 1 92 ? 8.569 -3.980 18.120 1.00 97.19 92 CYS A N 1
ATOM 742 C CA . CYS A 1 92 ? 7.351 -4.717 18.464 1.00 97.19 92 CYS A CA 1
ATOM 743 C C . CYS A 1 92 ? 7.323 -6.147 17.908 1.00 97.19 92 CYS A C 1
ATOM 745 O O . CYS A 1 92 ? 6.398 -6.899 18.209 1.00 97.19 92 CYS A O 1
ATOM 747 N N . GLY A 1 93 ? 8.288 -6.553 17.078 1.00 96.75 93 GLY A N 1
ATOM 748 C CA . GLY A 1 93 ? 8.356 -7.880 16.456 1.00 96.75 93 GLY A CA 1
ATOM 749 C C . GLY A 1 93 ? 7.296 -8.156 15.382 1.00 96.75 93 GLY A C 1
ATOM 750 O O . GLY A 1 93 ? 7.011 -9.319 15.115 1.00 96.75 93 GLY A O 1
ATOM 751 N N . SER A 1 94 ? 6.649 -7.130 14.821 1.00 96.81 94 SER A N 1
ATOM 752 C CA . SER A 1 94 ? 5.667 -7.280 13.734 1.00 96.81 94 SER A CA 1
ATOM 753 C C . SER A 1 94 ? 6.334 -7.687 12.415 1.00 96.81 94 SER A C 1
ATOM 755 O O . SER A 1 94 ? 7.323 -7.077 12.017 1.00 96.81 94 SER A O 1
ATOM 757 N N . THR A 1 95 ? 5.745 -8.660 11.714 1.00 96.31 95 THR A N 1
ATOM 758 C CA . THR A 1 95 ? 6.117 -9.105 10.352 1.00 96.31 95 THR A CA 1
ATOM 759 C C . THR A 1 95 ? 5.086 -8.697 9.288 1.00 96.31 95 THR A C 1
ATOM 761 O O . THR A 1 95 ? 5.173 -9.113 8.136 1.00 96.31 95 THR A O 1
ATOM 764 N N . HIS A 1 96 ? 4.082 -7.896 9.662 1.00 93.62 96 HIS A N 1
ATOM 765 C CA . HIS A 1 96 ? 2.952 -7.513 8.795 1.00 93.62 96 HIS A CA 1
ATOM 766 C C . HIS A 1 96 ? 2.848 -5.999 8.564 1.00 93.62 96 HIS A C 1
ATOM 768 O O . HIS A 1 96 ? 1.850 -5.502 8.048 1.00 93.62 96 HIS A O 1
ATOM 774 N N . SER A 1 97 ? 3.868 -5.255 8.977 1.00 95.75 97 SER A N 1
ATOM 775 C CA . SER A 1 97 ? 3.952 -3.797 8.897 1.00 95.75 97 SER A CA 1
ATOM 776 C C . SER A 1 97 ? 4.936 -3.376 7.813 1.00 95.75 97 SER A C 1
ATOM 778 O O . SER A 1 97 ? 5.938 -4.054 7.604 1.00 95.75 97 SER A O 1
ATOM 780 N N . TYR A 1 98 ? 4.696 -2.222 7.193 1.00 97.06 98 TYR A N 1
ATOM 781 C CA . TYR A 1 98 ? 5.722 -1.558 6.392 1.00 97.06 98 TYR A CA 1
ATOM 782 C C . TYR A 1 98 ? 6.876 -1.121 7.305 1.00 97.06 98 TYR A C 1
ATOM 784 O O . TYR A 1 98 ? 6.612 -0.571 8.383 1.00 97.06 98 TYR A O 1
ATOM 792 N N . LEU A 1 99 ? 8.124 -1.386 6.908 1.00 97.69 99 LEU A N 1
ATOM 793 C CA . LEU A 1 99 ? 9.297 -1.116 7.739 1.00 97.69 99 LEU A CA 1
ATOM 794 C C . LEU A 1 99 ? 10.132 0.052 7.208 1.00 97.69 99 LEU A C 1
ATOM 796 O O . LEU A 1 99 ? 10.422 0.136 6.015 1.00 97.69 99 LEU A O 1
ATOM 800 N N . ASP A 1 100 ? 10.562 0.901 8.134 1.00 97.12 100 ASP A N 1
ATOM 801 C CA . ASP A 1 100 ? 11.590 1.911 7.935 1.00 97.12 100 ASP A CA 1
ATOM 802 C C . ASP A 1 100 ? 12.962 1.306 8.259 1.00 97.12 100 ASP A C 1
ATOM 804 O O . ASP A 1 100 ? 13.130 0.621 9.273 1.00 97.12 100 AS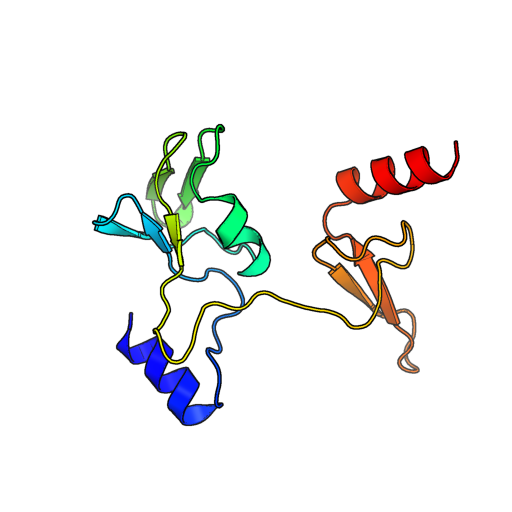P A O 1
ATOM 808 N N . GLU A 1 101 ? 13.952 1.576 7.407 1.00 97.38 101 GLU A N 1
ATOM 809 C CA . GLU A 1 101 ? 15.350 1.201 7.630 1.00 97.38 101 GLU A CA 1
ATOM 810 C C . GLU A 1 101 ? 16.084 2.344 8.342 1.00 97.38 101 GLU A C 1
ATOM 812 O O . GLU A 1 101 ? 16.262 3.434 7.796 1.00 97.38 101 GLU A O 1
ATOM 817 N N . VAL A 1 102 ? 16.524 2.092 9.573 1.00 97.25 102 VAL A N 1
ATOM 818 C CA . VAL A 1 102 ? 17.284 3.034 10.396 1.00 97.25 102 VAL A CA 1
ATOM 819 C C . VAL A 1 102 ? 18.749 2.611 10.398 1.00 97.25 102 VAL A C 1
ATOM 821 O O . VAL A 1 102 ? 19.094 1.555 10.927 1.00 97.25 102 VAL A O 1
ATOM 824 N N . VAL A 1 103 ? 19.622 3.441 9.828 1.00 96.62 103 VAL A N 1
ATOM 825 C CA . VAL A 1 103 ? 21.078 3.237 9.878 1.00 96.62 103 VAL A CA 1
ATOM 826 C C . VAL A 1 103 ? 21.580 3.635 11.265 1.00 96.62 103 VAL A C 1
ATOM 828 O O . VAL A 1 103 ? 21.338 4.756 11.712 1.00 96.62 103 VAL A O 1
ATOM 831 N N . LEU A 1 104 ? 22.238 2.706 11.958 1.00 95.94 104 LEU A N 1
ATOM 832 C CA . LEU A 1 104 ? 22.663 2.884 13.349 1.00 95.94 104 LEU A CA 1
ATOM 833 C C . LEU A 1 104 ? 24.090 3.415 13.467 1.00 95.94 104 LEU A C 1
ATOM 835 O O . LEU A 1 104 ? 24.389 4.145 14.410 1.00 95.94 104 LEU A O 1
ATOM 839 N N . ASP A 1 105 ? 24.969 3.037 12.541 1.00 94.50 105 ASP A N 1
ATOM 840 C CA . ASP A 1 105 ? 26.368 3.448 12.561 1.00 94.50 105 ASP A CA 1
ATOM 841 C C . ASP A 1 105 ? 27.002 3.526 11.164 1.00 94.50 105 ASP A C 1
ATOM 843 O O . ASP A 1 105 ? 26.432 3.101 10.157 1.00 94.50 105 ASP A O 1
ATOM 847 N N . ASP A 1 106 ? 28.228 4.050 11.128 1.00 96.00 106 ASP A N 1
ATOM 848 C CA . ASP A 1 106 ? 29.045 4.171 9.916 1.00 96.00 106 ASP A CA 1
ATOM 849 C C . ASP A 1 106 ? 29.647 2.826 9.457 1.00 96.00 106 ASP A C 1
ATOM 851 O O . ASP A 1 106 ? 30.236 2.739 8.378 1.00 96.00 106 ASP A O 1
ATOM 855 N N . ALA A 1 107 ? 29.522 1.770 10.270 1.00 95.69 107 ALA A N 1
ATOM 856 C CA . ALA A 1 107 ? 30.069 0.437 10.013 1.00 95.69 107 ALA A CA 1
ATOM 857 C C . ALA A 1 107 ? 29.037 -0.532 9.399 1.00 95.69 107 ALA A C 1
ATOM 859 O O . ALA A 1 107 ? 29.351 -1.701 9.167 1.00 95.69 107 ALA A O 1
ATOM 860 N N . GLY A 1 108 ? 27.832 -0.045 9.087 1.00 93.06 108 GLY A N 1
ATOM 861 C CA . GLY A 1 108 ? 26.810 -0.767 8.332 1.00 93.06 108 GLY A CA 1
ATOM 862 C C . GLY A 1 108 ? 25.725 -1.439 9.174 1.00 93.06 108 GLY A C 1
ATOM 863 O O . GLY A 1 108 ? 24.870 -2.119 8.594 1.00 93.06 108 GLY A O 1
ATOM 864 N N . ASN A 1 109 ? 25.716 -1.243 10.497 1.00 95.12 109 ASN A N 1
ATOM 865 C CA . ASN A 1 109 ? 24.628 -1.713 11.346 1.00 95.12 109 ASN A CA 1
ATOM 866 C C . ASN A 1 109 ? 23.345 -0.934 11.047 1.00 95.12 109 ASN A C 1
ATOM 868 O O . ASN A 1 109 ? 23.338 0.288 10.879 1.00 95.12 109 ASN A O 1
ATOM 872 N N . ARG A 1 110 ? 22.236 -1.666 10.990 1.00 96.75 110 ARG A N 1
ATOM 873 C CA . ARG A 1 110 ? 20.918 -1.145 10.634 1.00 96.75 110 ARG A CA 1
ATOM 874 C C . ARG A 1 110 ? 19.834 -1.848 11.431 1.00 96.75 110 ARG A C 1
ATOM 876 O O . ARG A 1 110 ? 20.028 -2.962 11.909 1.00 96.75 110 ARG A O 1
ATOM 883 N N . MET A 1 111 ? 18.693 -1.193 11.545 1.00 96.00 111 MET A N 1
ATOM 884 C CA . MET A 1 111 ? 17.524 -1.683 12.256 1.00 96.00 111 MET A CA 1
ATOM 885 C C . MET A 1 111 ? 16.282 -1.443 11.407 1.00 96.00 111 MET A C 1
ATOM 887 O O . MET A 1 111 ? 16.125 -0.364 10.845 1.00 96.00 111 MET A O 1
ATOM 891 N N . PHE A 1 112 ? 15.384 -2.422 11.356 1.00 98.12 112 PHE A N 1
ATOM 892 C CA . PHE A 1 112 ? 14.089 -2.277 10.700 1.00 98.12 112 PHE A CA 1
ATOM 893 C C . PHE A 1 112 ? 12.996 -2.080 11.747 1.00 98.12 112 PHE A C 1
ATOM 895 O O . PHE A 1 112 ? 12.884 -2.864 12.689 1.00 98.12 112 PHE A O 1
ATOM 902 N N . VAL A 1 113 ? 12.190 -1.029 11.610 1.00 97.81 113 VAL A N 1
ATOM 903 C CA . VAL A 1 113 ? 11.115 -0.697 12.563 1.00 97.81 113 VAL A CA 1
ATOM 904 C C . VAL A 1 113 ? 9.826 -0.351 11.836 1.00 97.81 113 VAL A C 1
ATOM 906 O O . VAL A 1 113 ? 9.857 0.033 10.677 1.00 97.81 113 VAL A O 1
ATOM 909 N N . CYS A 1 114 ? 8.676 -0.505 12.490 1.00 98.25 114 CYS A N 1
ATOM 910 C CA . CYS A 1 114 ? 7.388 -0.131 11.900 1.00 98.25 114 CYS A CA 1
ATOM 911 C C . CYS A 1 114 ? 7.367 1.353 11.516 1.00 98.25 114 CYS A C 1
ATOM 913 O O . CYS A 1 114 ? 7.625 2.200 12.368 1.00 98.25 114 CYS A O 1
ATOM 915 N N . SER A 1 115 ? 6.968 1.642 10.278 1.00 97.94 115 SER A N 1
ATOM 916 C CA . SER A 1 115 ? 6.717 3.012 9.816 1.00 97.94 115 SER A CA 1
ATOM 917 C C . SER A 1 115 ? 5.497 3.632 10.513 1.00 97.94 115 SER A C 1
ATOM 919 O O . SER A 1 115 ? 5.507 4.784 10.945 1.00 97.94 115 SER A O 1
ATOM 921 N N . ASP A 1 116 ? 4.446 2.828 10.714 1.00 97.44 116 ASP A N 1
ATOM 922 C CA . ASP A 1 116 ? 3.294 3.206 11.534 1.00 97.44 116 ASP A CA 1
ATOM 923 C C . ASP A 1 116 ? 3.644 3.075 13.026 1.00 97.44 116 ASP A C 1
ATOM 925 O O . ASP A 1 116 ? 3.669 1.980 13.603 1.00 97.44 116 ASP A O 1
ATOM 929 N N . THR A 1 117 ? 3.958 4.213 13.644 1.00 97.81 117 THR A N 1
ATOM 930 C CA . THR A 1 117 ? 4.395 4.290 15.043 1.00 97.81 117 THR A CA 1
ATOM 931 C C . THR A 1 117 ? 3.258 4.076 16.041 1.00 97.81 117 THR A C 1
ATOM 933 O O . THR A 1 117 ? 3.511 3.530 17.118 1.00 97.81 117 THR A O 1
ATOM 936 N N . ASP A 1 118 ? 2.015 4.422 15.689 1.00 97.75 118 ASP A N 1
ATOM 937 C CA . ASP A 1 118 ? 0.843 4.134 16.524 1.00 97.75 118 ASP A CA 1
ATOM 938 C C . ASP A 1 118 ? 0.576 2.627 16.549 1.00 97.75 118 ASP A C 1
ATOM 940 O O . ASP A 1 118 ? 0.521 2.021 17.625 1.00 97.75 118 ASP A O 1
ATOM 944 N N . TYR A 1 119 ? 0.575 1.994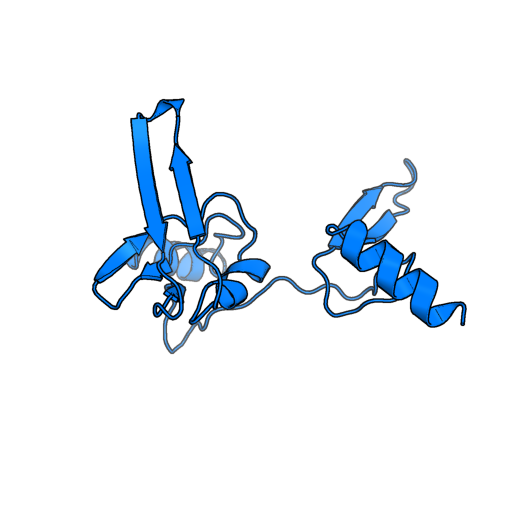 15.368 1.00 97.44 119 TYR A N 1
ATOM 945 C CA . TYR A 1 119 ? 0.510 0.539 15.255 1.00 97.44 119 TYR A CA 1
ATOM 946 C C . TYR A 1 119 ? 1.650 -0.144 16.026 1.00 97.44 119 TYR A C 1
ATOM 948 O O . TYR A 1 119 ? 1.437 -1.136 16.725 1.00 97.44 119 TYR A O 1
ATOM 956 N N . CYS A 1 120 ? 2.873 0.384 15.944 1.00 97.69 120 CYS A N 1
ATOM 957 C CA . CYS A 1 120 ? 4.007 -0.178 16.670 1.00 97.69 120 CYS A CA 1
ATOM 958 C C . CYS A 1 120 ? 3.804 -0.124 18.189 1.00 97.69 120 CYS A C 1
ATOM 960 O O . CYS A 1 120 ? 4.086 -1.105 18.881 1.00 97.69 120 CYS A O 1
ATOM 962 N N . ARG A 1 121 ? 3.306 1.007 18.702 1.00 97.81 121 ARG A N 1
ATOM 963 C CA . ARG A 1 121 ? 3.065 1.220 20.131 1.00 97.81 121 ARG A CA 1
ATOM 964 C C . ARG A 1 121 ? 2.034 0.237 20.676 1.00 97.81 121 ARG A C 1
ATOM 966 O O . ARG A 1 121 ? 2.331 -0.446 21.654 1.00 97.81 121 ARG A O 1
ATOM 973 N N . GLN A 1 122 ? 0.874 0.109 20.024 1.00 97.44 122 GLN A N 1
ATOM 974 C CA . GLN A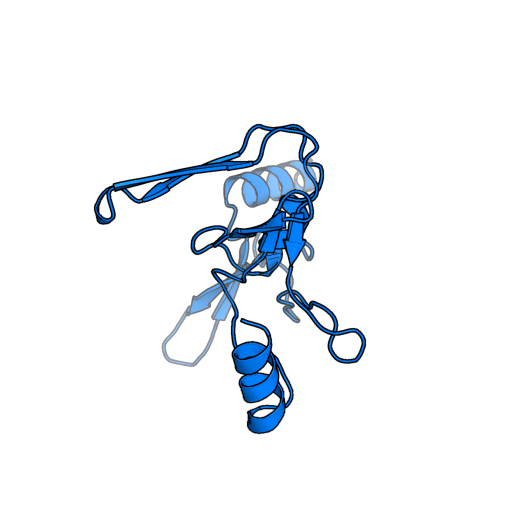 1 122 ? -0.174 -0.822 20.471 1.00 97.44 122 GLN A CA 1
ATOM 975 C C . GLN A 1 122 ? 0.316 -2.278 20.493 1.00 97.44 122 GLN A C 1
ATOM 977 O O . GLN A 1 122 ? 0.023 -3.013 21.435 1.00 97.44 122 GLN A O 1
ATOM 982 N N . GLN A 1 123 ? 1.112 -2.692 19.499 1.00 96.62 123 GLN A N 1
ATOM 983 C CA . GLN A 1 123 ? 1.635 -4.057 19.423 1.00 96.62 123 GLN A CA 1
ATOM 984 C C . GLN A 1 123 ? 2.628 -4.341 20.553 1.00 96.62 123 GLN A C 1
ATOM 986 O O . GLN A 1 123 ? 2.613 -5.428 21.129 1.00 96.62 123 GLN A O 1
ATOM 991 N N . SER A 1 124 ? 3.485 -3.373 20.886 1.00 96.00 124 SER A N 1
ATOM 992 C CA . SER A 1 124 ? 4.417 -3.492 22.011 1.00 96.00 124 SER A CA 1
ATOM 993 C C . SER A 1 124 ? 3.699 -3.527 23.362 1.00 96.00 124 SER A C 1
ATOM 995 O O . SER A 1 124 ? 4.045 -4.339 24.221 1.00 96.00 124 SER A O 1
ATOM 997 N N . GLU A 1 125 ? 2.685 -2.680 23.554 1.00 95.81 125 GLU A N 1
ATOM 998 C CA . GLU A 1 125 ? 1.884 -2.641 24.785 1.00 95.81 125 GLU A CA 1
ATOM 999 C C . GLU A 1 125 ? 1.115 -3.950 25.002 1.00 95.81 125 GLU A C 1
ATOM 1001 O O . GLU A 1 125 ? 1.143 -4.491 26.105 1.00 95.81 125 GLU A O 1
ATOM 1006 N N . ALA A 1 126 ? 0.509 -4.510 23.951 1.00 90.56 126 ALA A N 1
ATOM 1007 C CA . ALA A 1 126 ? -0.196 -5.789 24.019 1.00 90.56 126 ALA A CA 1
ATOM 1008 C C . ALA A 1 126 ? 0.731 -6.975 24.338 1.00 90.56 126 ALA A C 1
ATOM 1010 O O . ALA A 1 126 ? 0.307 -7.911 25.003 1.00 90.5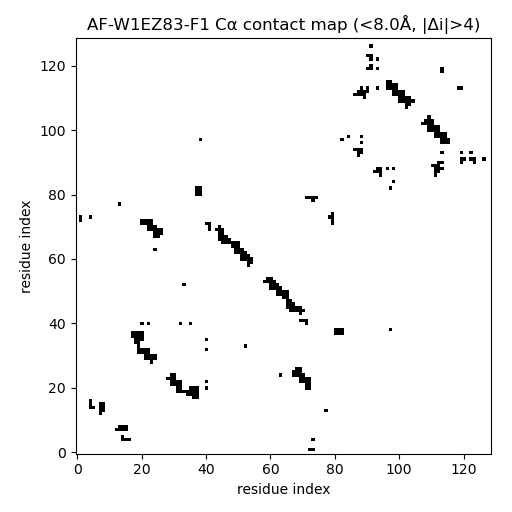6 126 ALA A O 1
ATOM 1011 N N . LYS A 1 127 ? 1.995 -6.942 23.891 1.00 82.06 127 LYS A N 1
ATOM 1012 C CA . LYS A 1 127 ? 3.002 -7.971 24.222 1.00 82.06 127 LYS A CA 1
ATOM 1013 C C . LYS A 1 127 ? 3.553 -7.870 25.643 1.00 82.06 127 LYS A C 1
ATOM 1015 O O . LYS A 1 127 ? 4.168 -8.819 26.117 1.00 82.06 127 LYS A O 1
ATOM 1020 N N . SER A 1 128 ? 3.413 -6.706 26.272 1.00 73.12 128 SER A N 1
ATOM 1021 C CA . SER A 1 128 ? 3.925 -6.445 27.622 1.00 73.12 128 SER A CA 1
ATOM 1022 C C . SER A 1 128 ? 2.909 -6.809 28.715 1.00 73.12 128 SER A C 1
ATOM 1024 O O . SER A 1 128 ? 3.242 -6.724 29.897 1.00 73.12 128 SER A O 1
ATOM 1026 N N . GLN A 1 129 ? 1.685 -7.174 28.319 1.00 55.62 129 GLN A N 1
ATOM 1027 C CA . GLN A 1 129 ? 0.611 -7.699 29.167 1.00 55.62 129 GLN A CA 1
ATOM 1028 C C . GLN A 1 129 ? 0.603 -9.228 29.134 1.00 55.62 129 GLN A C 1
ATOM 1030 O O . GLN A 1 129 ? 0.320 -9.815 30.202 1.00 55.62 129 GLN A O 1
#